Protein AF-A0A8D0FXR1-F1 (afdb_monomer_lite)

Sequence (75 aa):
LPSAHFRLLQESTFSTLEFEIDCSEYKGNNLICTAEYDPLCGSDGRTYGNKCQFCNAVSNQAAIKYCHFPNFGVL

pLDDT: mean 71.62, std 16.8, range [38.56, 90.56]

Organism: NCBI:txid311401

Foldseek 3Di:
DDDDDDDDDDDDPPDPPQPWLDLVVLDDPDRDDDQQADWWDWPVRDIARDSNRQSVVCNVPVRTGTDDDVDDDDD

Secondary structure (DSSP, 8-state):
----------S------------GGG-STT---------EEBTTSPEESSHHHHHHHHHH-TT--B---TT----

Radius of gyration: 16.26 Å; chains: 1; bounding box: 30×34×46 Å

Structure (mmCIF, N/CA/C/O backbone):
data_AF-A0A8D0FXR1-F1
#
_entry.id   AF-A0A8D0FXR1-F1
#
loop_
_atom_site.group_PDB
_atom_site.id
_atom_site.type_symbol
_atom_site.label_atom_id
_atom_site.label_alt_id
_atom_site.label_comp_id
_atom_site.label_asym_id
_atom_site.label_entity_id
_atom_site.label_seq_id
_atom_site.pdbx_PDB_ins_code
_atom_site.Cartn_x
_atom_site.Cartn_y
_atom_site.Cartn_z
_atom_site.occupancy
_atom_site.B_iso_or_equiv
_atom_site.auth_seq_id
_atom_site.auth_comp_id
_atom_site.auth_asym_id
_atom_site.auth_atom_id
_atom_site.pdbx_PDB_model_num
ATOM 1 N N . LEU A 1 1 ? -21.195 -1.856 27.092 1.00 41.78 1 LEU A N 1
ATOM 2 C CA . LEU A 1 1 ? -20.504 -0.708 27.734 1.00 41.78 1 LEU A CA 1
ATOM 3 C C . LEU A 1 1 ? -20.304 -1.049 29.213 1.00 41.78 1 LEU A C 1
ATOM 5 O O . LEU A 1 1 ? -21.195 -1.722 29.718 1.00 41.78 1 LEU A O 1
ATOM 9 N N . PRO A 1 2 ? -19.212 -0.651 29.898 1.00 42.19 2 PRO A N 1
ATOM 10 C CA . PRO A 1 2 ? -18.412 0.552 29.668 1.00 42.19 2 PRO A CA 1
ATOM 11 C C . PRO A 1 2 ? -16.898 0.328 29.480 1.00 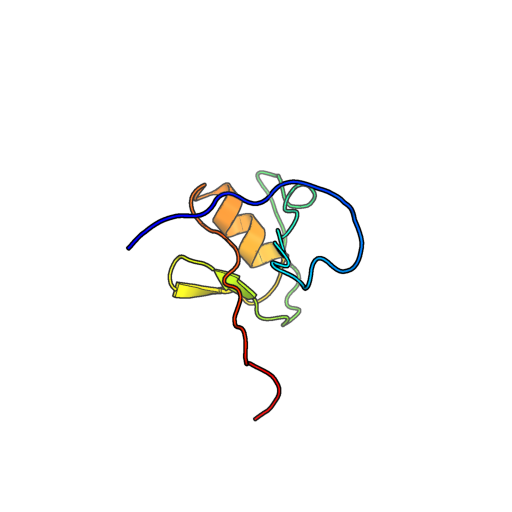42.19 2 PRO A C 1
ATOM 13 O O . PRO A 1 2 ? -16.352 -0.753 29.669 1.00 42.19 2 PRO A O 1
ATOM 16 N N . SER A 1 3 ? -16.281 1.423 29.054 1.00 53.69 3 SER A N 1
ATOM 17 C CA . SER A 1 3 ? -14.896 1.698 28.695 1.00 53.69 3 SER A CA 1
ATOM 18 C C . SER A 1 3 ? -13.886 1.519 29.834 1.00 53.69 3 SER A C 1
ATOM 20 O O . SER A 1 3 ? -14.136 1.977 30.947 1.00 53.69 3 SER A O 1
ATOM 22 N N . ALA A 1 4 ? -12.695 0.993 29.528 1.00 43.50 4 ALA A N 1
ATOM 23 C CA . ALA A 1 4 ? -11.515 1.155 30.376 1.00 43.50 4 ALA A CA 1
ATOM 24 C C . ALA A 1 4 ? -10.251 1.373 29.528 1.00 43.50 4 ALA A C 1
ATOM 26 O O . ALA A 1 4 ? -9.850 0.550 28.711 1.00 43.50 4 ALA A O 1
ATOM 27 N N . HIS A 1 5 ? -9.677 2.549 29.746 1.00 50.84 5 HIS A N 1
ATOM 28 C CA . HIS A 1 5 ? -8.409 3.086 29.275 1.00 50.84 5 HIS A CA 1
ATOM 29 C C . HIS A 1 5 ? -7.257 2.410 30.040 1.00 50.84 5 HIS A C 1
ATOM 31 O O . HIS A 1 5 ? -7.266 2.433 31.270 1.00 50.84 5 HIS A O 1
ATOM 37 N N . PHE A 1 6 ? -6.281 1.812 29.345 1.00 41.53 6 PHE A N 1
ATOM 38 C CA . PHE A 1 6 ? -5.136 1.135 29.971 1.00 41.53 6 PHE A CA 1
ATOM 39 C C . PHE A 1 6 ? -3.798 1.811 29.6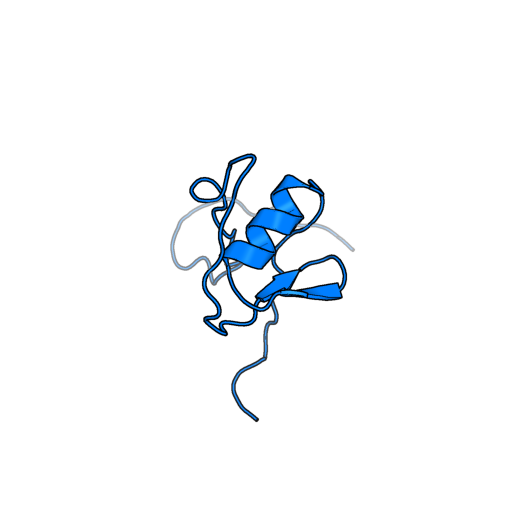17 1.00 41.53 6 PHE A C 1
ATOM 41 O O . PHE A 1 6 ? -3.456 2.003 28.453 1.00 41.53 6 PHE A O 1
ATOM 48 N N . ARG A 1 7 ? -3.058 2.167 30.672 1.00 56.75 7 ARG A N 1
ATOM 49 C CA . ARG A 1 7 ? -1.680 2.690 30.771 1.00 56.75 7 ARG A CA 1
ATOM 50 C C . ARG A 1 7 ? -1.193 2.166 32.139 1.00 56.75 7 ARG A C 1
ATOM 52 O O . ARG A 1 7 ? -1.977 2.253 33.075 1.00 56.75 7 ARG A O 1
ATOM 59 N N . LEU A 1 8 ? -0.009 1.620 32.418 1.00 57.25 8 LEU A N 1
ATOM 60 C CA . LEU A 1 8 ? 1.322 1.479 31.811 1.00 57.25 8 LEU A CA 1
ATOM 61 C C . LEU A 1 8 ? 1.985 0.220 32.439 1.00 57.25 8 LEU A C 1
ATOM 63 O O . LEU A 1 8 ? 1.407 -0.379 33.341 1.00 57.25 8 LEU A O 1
ATOM 67 N N . LEU A 1 9 ? 3.239 -0.052 32.051 1.00 51.00 9 LEU A N 1
ATOM 68 C CA . LEU A 1 9 ? 4.185 -1.082 32.530 1.00 51.00 9 LEU A CA 1
ATOM 69 C C . LEU A 1 9 ? 4.236 -2.341 31.647 1.00 51.00 9 LEU A C 1
ATOM 71 O O . LEU A 1 9 ? 3.754 -3.411 31.991 1.00 51.00 9 LEU A O 1
ATOM 75 N N . GLN A 1 10 ? 4.794 -2.100 30.454 1.00 68.31 10 GLN A N 1
ATOM 76 C CA . GLN A 1 10 ? 5.705 -2.942 29.671 1.00 68.31 10 GLN A CA 1
ATOM 77 C C . GLN A 1 10 ? 5.829 -4.383 30.164 1.00 68.31 10 GLN A C 1
ATOM 79 O O . GLN A 1 10 ? 6.434 -4.572 31.206 1.00 68.31 10 GLN A O 1
ATOM 84 N N . GLU A 1 11 ? 5.241 -5.338 29.429 1.00 63.06 11 GLU A N 1
ATOM 85 C CA . GLU A 1 11 ? 5.848 -6.520 28.778 1.00 63.06 11 GLU A CA 1
ATOM 86 C C . GLU A 1 11 ? 4.717 -7.192 27.954 1.00 63.06 11 GLU A C 1
ATOM 88 O O . GLU A 1 11 ? 3.603 -7.336 28.447 1.00 63.06 11 GLU A O 1
ATOM 93 N N . SER A 1 12 ? 4.940 -7.562 26.686 1.00 51.50 12 SER A N 1
ATOM 94 C CA . SER A 1 12 ? 3.971 -8.250 25.791 1.00 51.50 12 SER A CA 1
ATOM 95 C C . SER A 1 12 ? 2.749 -7.457 25.257 1.00 51.50 12 SER A C 1
ATOM 97 O O . SER A 1 12 ? 1.594 -7.829 25.453 1.00 51.50 12 SER A O 1
ATOM 99 N N . THR A 1 13 ? 2.963 -6.402 24.460 1.00 46.88 13 THR A N 1
ATOM 100 C CA . THR A 1 13 ? 1.905 -5.912 23.550 1.00 46.88 13 THR A CA 1
ATOM 101 C C . THR A 1 13 ? 1.749 -6.903 22.397 1.00 46.88 13 THR A C 1
ATOM 103 O O . THR A 1 13 ? 2.412 -6.790 21.367 1.00 46.88 13 THR A O 1
ATOM 106 N N . PHE A 1 14 ? 0.905 -7.910 22.600 1.00 56.91 14 PHE A N 1
ATOM 107 C CA . PHE A 1 14 ? 0.405 -8.824 21.578 1.00 56.91 14 PHE A CA 1
ATOM 108 C C . PHE A 1 14 ? -0.355 -8.025 20.504 1.00 56.91 14 PHE A C 1
ATOM 110 O O . PHE A 1 14 ? -1.565 -7.837 20.558 1.00 56.91 14 PHE A O 1
ATOM 117 N N . SER A 1 15 ? 0.419 -7.480 19.569 1.00 45.59 15 SER A N 1
ATOM 118 C CA . SER A 1 15 ? 0.120 -7.394 18.147 1.00 45.59 15 SER A CA 1
ATOM 119 C C . SER A 1 15 ? -1.290 -6.940 17.748 1.00 45.59 15 SER A C 1
ATOM 121 O O . SER A 1 15 ? -1.952 -7.604 16.957 1.00 45.59 15 SER A O 1
ATOM 123 N N . THR A 1 16 ? -1.685 -5.713 18.094 1.00 46.50 16 THR A N 1
ATOM 124 C CA . THR A 1 16 ? -2.221 -4.856 17.022 1.00 46.50 16 THR A CA 1
ATOM 125 C C . THR A 1 16 ? -1.025 -4.461 16.167 1.00 46.50 16 THR A C 1
ATOM 127 O O . THR A 1 16 ? -0.469 -3.378 16.324 1.00 46.50 16 THR A O 1
ATOM 130 N N . LEU A 1 17 ? -0.536 -5.401 15.353 1.00 54.78 17 LEU A N 1
ATOM 131 C CA . LEU A 1 17 ? 0.436 -5.095 14.317 1.00 54.78 17 LEU A CA 1
ATOM 132 C C . LEU A 1 17 ? -0.291 -4.150 13.367 1.00 54.78 17 LEU A C 1
ATOM 134 O O . LEU A 1 17 ? -1.037 -4.586 12.492 1.00 54.78 17 LEU A O 1
ATOM 138 N N . GLU A 1 18 ? -0.123 -2.849 13.572 1.00 55.50 18 GLU A N 1
ATOM 139 C CA . GLU A 1 18 ? -0.256 -1.892 12.490 1.00 55.50 18 GLU A CA 1
ATOM 140 C C . GLU A 1 18 ? 0.830 -2.284 11.491 1.00 55.50 18 GLU A C 1
ATOM 142 O O . GLU A 1 18 ? 1.967 -1.824 11.553 1.00 55.50 18 GLU A O 1
ATOM 147 N N . PHE A 1 19 ? 0.503 -3.236 10.615 1.00 64.12 19 PHE A N 1
ATOM 148 C CA . PHE A 1 19 ? 1.291 -3.529 9.430 1.00 64.12 19 PHE A CA 1
ATOM 149 C C . PHE A 1 19 ? 1.047 -2.358 8.476 1.00 64.12 19 PHE A C 1
ATOM 151 O O . PHE A 1 19 ? 0.317 -2.449 7.490 1.00 64.12 19 PHE A O 1
ATOM 158 N N . GLU A 1 20 ? 1.551 -1.190 8.871 1.00 67.81 20 GLU A N 1
ATOM 159 C CA . GLU A 1 20 ? 1.519 -0.003 8.048 1.00 67.81 20 GLU A CA 1
ATOM 160 C C . GLU A 1 20 ? 2.533 -0.232 6.932 1.00 67.81 20 GLU A C 1
ATOM 162 O O . GLU A 1 20 ? 3.735 -0.381 7.157 1.00 67.81 20 GLU A O 1
ATOM 167 N N . ILE A 1 21 ? 2.025 -0.357 5.711 1.00 78.81 21 ILE A N 1
ATOM 168 C CA . ILE A 1 21 ? 2.875 -0.502 4.542 1.00 78.81 21 ILE A CA 1
ATOM 169 C C . ILE A 1 21 ? 3.496 0.858 4.258 1.00 78.81 21 ILE A C 1
ATOM 171 O O . ILE A 1 21 ? 2.805 1.777 3.818 1.00 78.81 21 ILE A O 1
ATOM 175 N N . ASP A 1 22 ? 4.807 0.974 4.479 1.00 83.94 22 ASP A N 1
ATOM 176 C CA . ASP A 1 22 ? 5.528 2.183 4.100 1.00 83.94 22 ASP A CA 1
ATOM 177 C C . ASP A 1 22 ? 5.570 2.308 2.573 1.00 83.94 22 ASP A C 1
ATOM 179 O O . ASP A 1 22 ? 6.180 1.501 1.858 1.00 83.94 22 ASP A O 1
ATOM 183 N N . CYS A 1 23 ? 4.892 3.348 2.100 1.00 85.88 23 CYS A N 1
ATOM 184 C CA . CYS A 1 23 ? 4.834 3.737 0.702 1.00 85.88 23 CYS A CA 1
ATOM 185 C C . CYS A 1 23 ? 5.803 4.873 0.363 1.00 85.88 23 CYS A C 1
ATOM 187 O O . CYS A 1 23 ? 5.710 5.448 -0.720 1.0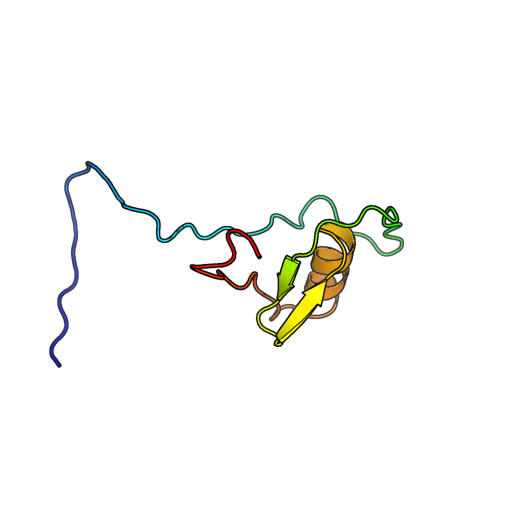0 85.88 23 CYS A O 1
ATOM 189 N N . SER A 1 24 ? 6.724 5.224 1.266 1.00 83.75 24 SER A N 1
ATOM 190 C CA . SER A 1 24 ? 7.636 6.354 1.069 1.00 83.75 24 SER A CA 1
ATOM 191 C C . SER A 1 24 ? 8.585 6.141 -0.109 1.00 83.75 24 SER A C 1
ATOM 193 O O . SER A 1 24 ? 8.900 7.105 -0.803 1.00 83.75 24 SER A O 1
ATOM 195 N N . GLU A 1 25 ? 8.957 4.891 -0.384 1.00 81.56 25 GLU A N 1
ATOM 196 C CA . GLU A 1 25 ? 9.768 4.497 -1.545 1.00 81.56 25 GLU A CA 1
ATOM 197 C C . GLU A 1 25 ? 9.011 4.602 -2.882 1.00 81.56 25 GLU A C 1
ATOM 199 O O . GLU A 1 25 ? 9.611 4.835 -3.927 1.00 81.56 25 GLU A O 1
ATOM 204 N N . TYR A 1 26 ? 7.681 4.497 -2.861 1.00 81.94 26 TYR A N 1
ATOM 205 C CA . TYR A 1 26 ? 6.840 4.427 -4.062 1.00 81.94 26 TYR A CA 1
ATOM 206 C C . TYR A 1 26 ? 6.201 5.777 -4.436 1.00 81.94 26 TYR A C 1
ATOM 208 O O . TYR A 1 26 ? 5.165 5.826 -5.100 1.00 81.94 26 TYR A O 1
ATOM 216 N N . LYS A 1 27 ? 6.806 6.891 -4.009 1.00 73.94 27 LYS A N 1
ATOM 217 C CA . LYS A 1 27 ? 6.341 8.252 -4.314 1.00 73.94 27 LYS A CA 1
ATOM 218 C C . LYS A 1 27 ? 6.948 8.743 -5.630 1.00 73.94 27 LYS A C 1
ATOM 220 O O . LYS A 1 27 ? 8.151 8.972 -5.713 1.00 73.94 27 LYS A O 1
ATOM 225 N N . GLY A 1 28 ? 6.120 8.969 -6.650 1.00 72.69 28 GLY A N 1
ATOM 226 C CA . GLY A 1 28 ? 6.569 9.604 -7.891 1.00 72.69 28 GLY A CA 1
ATOM 227 C C . GLY A 1 28 ? 5.572 9.523 -9.044 1.00 72.69 28 GLY A C 1
ATOM 228 O O . GLY A 1 28 ? 4.742 8.625 -9.111 1.00 72.69 28 GLY A O 1
ATOM 229 N N . ASN A 1 29 ? 5.693 10.458 -9.989 1.00 68.25 29 ASN A N 1
ATOM 230 C CA . ASN A 1 29 ? 4.782 10.619 -11.135 1.00 68.25 29 ASN A CA 1
ATOM 231 C C . ASN A 1 29 ? 4.948 9.521 -12.210 1.00 68.25 29 ASN A C 1
ATOM 233 O O . ASN A 1 29 ? 4.207 9.500 -13.188 1.00 68.25 29 ASN A O 1
ATOM 237 N N . ASN A 1 30 ? 5.959 8.658 -12.068 1.00 72.50 30 ASN A N 1
ATOM 238 C CA . ASN A 1 30 ? 6.330 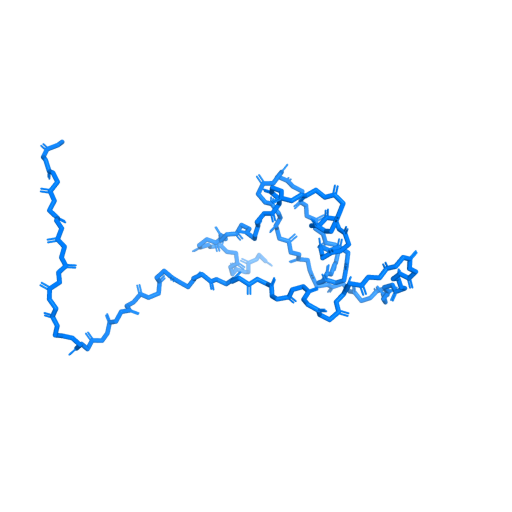7.616 -13.026 1.00 72.50 30 ASN A CA 1
ATOM 239 C C . ASN A 1 30 ? 6.773 6.346 -12.286 1.00 72.50 30 ASN A C 1
ATOM 241 O O . ASN A 1 30 ? 7.910 5.890 -12.413 1.00 72.50 30 ASN A O 1
ATOM 245 N N . LEU A 1 31 ? 5.896 5.832 -11.425 1.00 81.50 31 LEU A N 1
ATOM 246 C CA . LEU A 1 31 ? 6.158 4.606 -10.690 1.00 81.50 31 LEU A CA 1
ATOM 247 C C . LEU A 1 31 ? 6.019 3.397 -11.627 1.00 81.50 31 LEU A C 1
ATOM 249 O O . LEU A 1 31 ? 4.923 3.091 -12.094 1.00 81.50 31 LEU A O 1
ATOM 253 N N . ILE A 1 32 ? 7.127 2.705 -11.893 1.00 84.00 32 ILE A N 1
ATOM 254 C CA . ILE A 1 32 ? 7.129 1.450 -12.652 1.00 84.00 32 ILE A CA 1
ATOM 255 C C . ILE A 1 32 ? 7.158 0.295 -11.652 1.00 84.00 32 ILE A C 1
ATOM 257 O O . ILE A 1 32 ? 8.142 0.108 -10.940 1.00 84.00 32 ILE A O 1
ATOM 261 N N . CYS A 1 33 ? 6.077 -0.482 -11.603 1.00 87.25 33 CYS A N 1
ATOM 262 C CA . CYS A 1 33 ? 5.981 -1.660 -10.747 1.00 87.25 33 CYS A CA 1
ATOM 263 C C . CYS A 1 33 ? 6.461 -2.919 -11.471 1.00 87.25 33 CYS A C 1
ATOM 265 O O . CYS A 1 33 ? 6.188 -3.109 -12.657 1.00 87.25 33 CYS A O 1
ATOM 267 N N . THR A 1 34 ? 7.127 -3.811 -10.738 1.00 87.69 34 THR A N 1
ATOM 268 C CA . THR A 1 34 ? 7.413 -5.166 -11.216 1.00 87.69 34 THR A CA 1
ATOM 269 C C . THR A 1 34 ? 6.118 -5.975 -11.339 1.00 87.69 34 THR A C 1
ATOM 271 O O . THR A 1 34 ? 5.094 -5.650 -10.731 1.00 87.69 34 THR A O 1
ATOM 274 N N . ALA A 1 35 ? 6.164 -7.045 -12.134 1.00 87.88 35 ALA A N 1
ATOM 275 C CA . ALA A 1 35 ? 5.059 -7.993 -12.292 1.00 87.88 35 ALA A CA 1
ATOM 276 C C . ALA A 1 35 ? 5.088 -9.126 -11.245 1.00 87.88 35 ALA A C 1
ATOM 278 O O . ALA A 1 35 ? 4.447 -10.157 -11.436 1.00 87.88 35 ALA A O 1
ATOM 279 N N . GLU A 1 36 ? 5.853 -8.957 -10.163 1.00 89.88 36 GLU A N 1
ATOM 280 C CA . GLU A 1 36 ? 5.865 -9.901 -9.047 1.00 89.88 36 GLU A CA 1
ATOM 281 C C . GLU A 1 36 ? 4.493 -9.927 -8.371 1.00 89.88 36 GLU A C 1
ATOM 283 O O . GLU A 1 36 ? 3.841 -8.884 -8.246 1.00 89.88 36 GLU A O 1
ATOM 288 N N . TYR A 1 37 ? 4.055 -11.121 -7.972 1.00 87.38 37 TYR A N 1
ATOM 289 C CA . TYR A 1 37 ? 2.764 -11.337 -7.337 1.00 87.38 37 TYR A CA 1
ATOM 290 C C . TYR A 1 37 ? 2.947 -11.603 -5.841 1.00 87.38 37 TYR A C 1
ATOM 292 O O . TYR A 1 37 ? 3.327 -12.701 -5.443 1.00 87.38 37 TYR A O 1
ATOM 300 N N . ASP A 1 38 ? 2.651 -10.583 -5.042 1.00 86.19 38 ASP A N 1
ATOM 301 C CA . ASP A 1 38 ? 2.620 -10.597 -3.580 1.00 86.19 38 ASP A CA 1
ATOM 302 C C . ASP A 1 38 ? 1.347 -9.855 -3.118 1.00 86.19 38 ASP A C 1
ATOM 304 O O . ASP A 1 38 ? 1.352 -8.631 -2.941 1.00 86.19 38 ASP A O 1
ATOM 308 N N . PRO A 1 39 ? 0.197 -10.550 -3.070 1.00 87.94 39 PRO A N 1
ATOM 309 C CA . PRO A 1 39 ? -1.097 -9.899 -2.980 1.00 87.94 39 PRO A CA 1
ATOM 310 C C . PRO A 1 39 ? -1.337 -9.234 -1.619 1.00 87.94 39 PRO A C 1
ATOM 312 O O . PRO A 1 39 ? -1.285 -9.871 -0.570 1.00 87.94 39 PRO A O 1
ATOM 315 N N . LEU A 1 40 ? -1.718 -7.957 -1.649 1.00 86.38 40 LEU A N 1
ATOM 316 C CA . LEU A 1 40 ? -2.031 -7.149 -0.469 1.00 86.38 40 LEU A CA 1
ATOM 317 C C . LEU A 1 40 ? -3.499 -6.741 -0.457 1.00 86.38 40 LEU A C 1
ATOM 319 O O . LEU A 1 40 ? -4.071 -6.425 -1.499 1.00 86.38 40 LEU A O 1
ATOM 323 N N . CYS A 1 41 ? -4.106 -6.673 0.7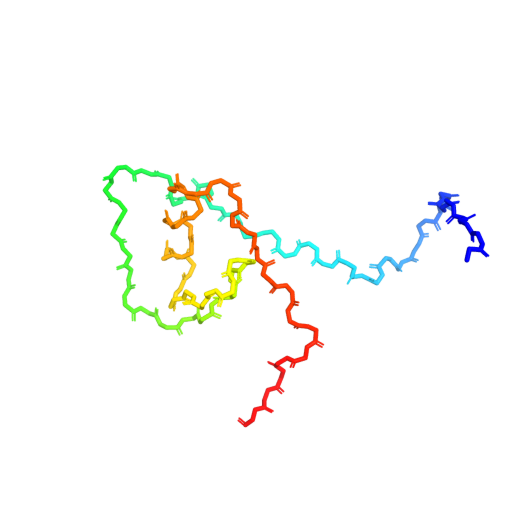24 1.00 86.88 41 CYS A N 1
ATOM 324 C CA . CYS A 1 41 ? -5.461 -6.149 0.869 1.00 86.88 41 CYS A CA 1
ATOM 325 C C . CYS A 1 41 ? -5.458 -4.655 1.172 1.00 86.88 41 CYS A C 1
ATOM 327 O O . CYS A 1 41 ? -4.767 -4.215 2.093 1.00 86.88 41 CYS A O 1
ATOM 329 N N . GLY A 1 42 ? -6.283 -3.897 0.449 1.00 85.38 42 GLY A N 1
ATOM 330 C CA . GLY A 1 42 ? -6.632 -2.523 0.789 1.00 85.38 42 GLY A CA 1
ATOM 331 C C . GLY A 1 42 ? -8.009 -2.402 1.429 1.00 85.38 42 GLY A C 1
ATOM 332 O O . GLY A 1 42 ? -8.950 -3.120 1.094 1.00 85.38 42 GLY A O 1
ATOM 333 N N . SER A 1 43 ? -8.138 -1.468 2.368 1.00 84.62 43 SER A N 1
ATOM 334 C CA . SER A 1 43 ? -9.366 -1.175 3.116 1.00 84.62 43 SER A CA 1
ATOM 335 C C . SER A 1 43 ? -10.526 -0.707 2.233 1.00 84.62 43 SER A C 1
ATOM 337 O O . SER A 1 43 ? -11.646 -0.564 2.714 1.00 84.62 43 SER A O 1
ATOM 339 N N . ASP A 1 44 ? -10.257 -0.461 0.952 1.00 85.06 44 ASP A N 1
ATOM 340 C CA . ASP A 1 44 ? -11.220 -0.249 -0.124 1.00 85.06 44 ASP A CA 1
ATOM 341 C C . ASP A 1 44 ? -11.849 -1.559 -0.644 1.00 85.06 44 ASP A C 1
ATOM 343 O O . ASP A 1 44 ? -12.658 -1.534 -1.572 1.00 85.06 44 ASP A O 1
ATOM 347 N N . GLY A 1 45 ? -11.488 -2.704 -0.056 1.00 86.19 45 GLY A N 1
ATOM 348 C CA . GLY A 1 45 ? -11.974 -4.030 -0.431 1.00 86.19 45 GLY A CA 1
ATOM 349 C C . GLY A 1 45 ? -11.307 -4.596 -1.684 1.00 86.19 45 GLY A C 1
ATOM 350 O O . GLY A 1 45 ? -11.794 -5.585 -2.234 1.00 86.19 45 GLY A O 1
ATOM 351 N N . ARG A 1 46 ? -10.218 -3.979 -2.161 1.00 87.50 46 ARG A N 1
ATOM 352 C CA . ARG A 1 46 ? -9.467 -4.441 -3.333 1.00 87.50 46 ARG A CA 1
ATOM 353 C C . ARG A 1 46 ? -8.215 -5.202 -2.916 1.00 87.50 46 ARG A C 1
ATOM 355 O O . ARG A 1 46 ? -7.572 -4.885 -1.918 1.00 87.50 46 ARG A O 1
ATOM 362 N N . THR A 1 47 ? -7.842 -6.179 -3.735 1.00 88.38 47 THR A N 1
ATOM 363 C CA . THR A 1 47 ? -6.545 -6.854 -3.647 1.00 88.38 47 THR A CA 1
ATOM 364 C C . THR A 1 47 ? -5.591 -6.243 -4.668 1.00 88.38 47 THR A C 1
ATOM 366 O O . THR A 1 47 ? -5.923 -6.126 -5.847 1.00 88.38 47 THR A O 1
ATOM 369 N N . TYR A 1 48 ? -4.406 -5.865 -4.212 1.00 88.62 48 TYR A N 1
ATOM 370 C CA . TYR A 1 48 ? -3.329 -5.290 -5.009 1.00 88.62 48 TYR A CA 1
ATOM 371 C C . TYR A 1 48 ? -2.297 -6.369 -5.290 1.00 88.62 48 TYR A C 1
ATOM 373 O O . TYR A 1 48 ? -1.934 -7.095 -4.374 1.00 88.62 48 TYR A O 1
ATOM 381 N N . GLY A 1 49 ? -1.823 -6.488 -6.532 1.00 88.88 49 GLY A N 1
ATOM 382 C CA . GLY A 1 49 ? -0.944 -7.589 -6.928 1.00 88.88 49 GLY A CA 1
ATOM 383 C C . GLY A 1 49 ? 0.439 -7.559 -6.279 1.00 88.88 49 GLY A C 1
ATOM 384 O O . GLY A 1 49 ? 1.077 -8.598 -6.221 1.00 88.88 49 GLY A O 1
ATOM 385 N N . ASN A 1 50 ? 0.897 -6.394 -5.810 1.00 88.81 50 ASN A N 1
ATOM 386 C CA . ASN A 1 50 ? 2.123 -6.228 -5.027 1.00 88.81 50 ASN A CA 1
ATOM 387 C C . ASN A 1 50 ? 2.146 -4.892 -4.271 1.00 88.81 50 ASN A C 1
ATOM 389 O O . ASN A 1 50 ? 1.294 -4.018 -4.480 1.00 88.81 50 ASN A O 1
ATOM 393 N N . LYS A 1 51 ? 3.171 -4.714 -3.425 1.00 88.00 51 LYS A N 1
ATOM 394 C CA . LYS A 1 51 ? 3.425 -3.490 -2.642 1.00 88.00 51 LYS A CA 1
ATOM 395 C C . LYS A 1 51 ? 3.461 -2.225 -3.495 1.00 88.00 51 LYS A C 1
ATOM 397 O O . LYS A 1 51 ? 2.884 -1.212 -3.109 1.00 88.00 51 LYS A O 1
ATOM 402 N N . CYS A 1 52 ? 4.074 -2.285 -4.674 1.00 90.56 52 CYS A N 1
ATOM 403 C CA . CYS A 1 52 ? 4.157 -1.137 -5.571 1.00 90.56 52 CYS A CA 1
ATOM 404 C C . CYS A 1 52 ? 2.773 -0.720 -6.093 1.00 90.56 52 CYS A C 1
ATOM 406 O O . CYS A 1 52 ? 2.421 0.457 -6.035 1.00 90.56 52 CYS A O 1
ATOM 408 N N . GLN A 1 53 ? 1.948 -1.679 -6.530 1.00 89.56 53 GLN A N 1
ATOM 409 C CA . GLN A 1 53 ? 0.578 -1.405 -6.977 1.00 89.56 53 GLN A CA 1
ATOM 410 C C . GLN A 1 53 ? -0.298 -0.851 -5.846 1.00 89.56 53 GLN A C 1
ATOM 412 O O . GLN A 1 53 ? -1.066 0.084 -6.077 1.00 89.56 53 GLN A O 1
ATOM 417 N N . PHE A 1 54 ? -0.153 -1.390 -4.631 1.00 89.62 54 PHE A N 1
ATOM 418 C CA . PHE A 1 54 ? -0.824 -0.878 -3.436 1.00 89.62 54 PHE A CA 1
ATOM 419 C C . PHE A 1 54 ? -0.434 0.580 -3.168 1.00 89.62 54 PHE A C 1
ATOM 421 O O . PHE A 1 54 ? -1.291 1.457 -3.089 1.00 89.62 54 PHE A O 1
ATOM 428 N N . CYS A 1 55 ? 0.864 0.873 -3.113 1.00 88.81 55 CYS A N 1
ATOM 429 C CA . CYS A 1 55 ? 1.357 2.214 -2.820 1.00 88.81 55 CYS A CA 1
ATOM 430 C C . CYS A 1 55 ? 1.077 3.239 -3.925 1.00 88.81 55 CYS A C 1
ATOM 432 O O . CYS A 1 55 ? 0.863 4.420 -3.633 1.00 88.81 55 CYS A O 1
ATOM 434 N N . ASN A 1 56 ? 1.003 2.798 -5.182 1.00 87.94 56 ASN A N 1
ATOM 435 C CA . ASN A 1 56 ? 0.506 3.629 -6.271 1.00 87.94 56 ASN A CA 1
ATOM 436 C C . ASN A 1 56 ? -0.951 4.044 -6.021 1.00 87.94 56 ASN A C 1
ATOM 438 O O . ASN A 1 56 ? -1.308 5.212 -6.174 1.00 87.94 56 ASN A O 1
ATOM 442 N N . ALA A 1 57 ? -1.798 3.106 -5.593 1.00 86.81 57 ALA A N 1
ATOM 443 C CA . ALA A 1 57 ? -3.191 3.402 -5.285 1.00 86.81 57 ALA A CA 1
ATOM 444 C C . ALA A 1 57 ? -3.328 4.317 -4.062 1.00 86.81 57 ALA A C 1
ATOM 446 O O . ALA A 1 57 ? -4.069 5.293 -4.135 1.00 86.81 57 ALA A O 1
ATOM 447 N N . VAL A 1 58 ? -2.553 4.083 -2.996 1.00 85.81 58 VAL A N 1
ATOM 448 C CA . VAL A 1 58 ? -2.497 4.956 -1.805 1.00 85.81 58 VAL A CA 1
ATOM 449 C C . VAL A 1 58 ? -2.092 6.386 -2.178 1.00 85.81 58 VAL A C 1
ATOM 451 O O . VAL A 1 58 ? -2.677 7.348 -1.683 1.00 85.81 58 VAL A O 1
ATOM 454 N N . SER A 1 59 ? -1.134 6.545 -3.097 1.00 78.50 59 SER A N 1
ATOM 455 C CA . SER A 1 59 ? -0.682 7.865 -3.566 1.00 78.50 59 SER A CA 1
ATOM 456 C C . SER A 1 59 ? -1.761 8.622 -4.350 1.00 78.50 59 SER A C 1
ATOM 458 O O . SER A 1 59 ? -1.788 9.850 -4.329 1.00 78.50 59 SER A O 1
ATOM 460 N N . ASN A 1 60 ? -2.670 7.900 -5.013 1.00 70.50 60 ASN A N 1
ATOM 461 C CA . ASN A 1 60 ? -3.809 8.472 -5.736 1.00 70.50 60 ASN A CA 1
ATOM 462 C C . ASN A 1 60 ? -5.074 8.601 -4.859 1.00 70.50 60 ASN A C 1
ATOM 464 O O . ASN A 1 60 ? -5.978 9.367 -5.191 1.00 70.50 60 ASN A O 1
ATOM 468 N N . GLN A 1 61 ? -5.156 7.860 -3.750 1.00 65.31 61 GLN A N 1
ATOM 469 C CA . GLN A 1 61 ? -6.296 7.807 -2.834 1.00 65.31 61 GLN A CA 1
ATOM 470 C C . GLN A 1 61 ? -5.800 7.698 -1.384 1.00 65.31 61 GLN A C 1
ATOM 472 O O . GLN A 1 61 ? -5.527 6.612 -0.876 1.00 65.31 61 GLN A O 1
ATOM 477 N N . ALA A 1 62 ? -5.761 8.827 -0.674 1.00 67.44 62 ALA A N 1
ATOM 478 C CA . ALA A 1 62 ? -5.222 8.933 0.688 1.00 67.44 62 ALA A CA 1
ATOM 479 C C . ALA A 1 62 ? -5.988 8.140 1.779 1.00 67.44 62 ALA A C 1
ATOM 481 O O . ALA A 1 62 ? -5.642 8.220 2.955 1.00 67.44 62 ALA A O 1
ATOM 482 N N . ALA A 1 63 ? -7.042 7.399 1.420 1.00 79.12 63 ALA A N 1
ATOM 483 C CA . ALA A 1 63 ? -7.885 6.646 2.351 1.00 79.12 63 ALA A CA 1
ATOM 484 C C . ALA A 1 63 ? -7.656 5.122 2.317 1.00 79.12 63 ALA A C 1
ATOM 486 O O . ALA A 1 63 ? -8.304 4.402 3.078 1.00 79.12 63 ALA A O 1
ATOM 487 N N . ILE A 1 64 ? -6.764 4.621 1.455 1.00 85.38 64 ILE A N 1
ATOM 488 C CA . ILE A 1 64 ? -6.473 3.187 1.361 1.00 85.38 64 ILE A CA 1
ATOM 489 C C . ILE A 1 64 ? -5.481 2.810 2.463 1.00 85.38 64 ILE A C 1
ATOM 491 O O . ILE A 1 64 ? -4.365 3.320 2.520 1.00 85.38 64 ILE A O 1
ATOM 495 N N . LYS A 1 65 ? -5.896 1.906 3.346 1.00 84.38 65 LYS A N 1
ATOM 496 C CA . LYS A 1 65 ? -5.079 1.320 4.412 1.00 84.38 65 LYS A CA 1
ATOM 497 C C . LYS A 1 65 ? -4.912 -0.166 4.156 1.00 84.38 65 LYS A C 1
ATOM 499 O O . LYS A 1 65 ? -5.736 -0.771 3.481 1.00 84.38 65 LYS A O 1
ATOM 504 N N . TYR A 1 66 ? -3.877 -0.767 4.718 1.00 80.12 66 TYR A N 1
ATOM 505 C CA . TYR A 1 66 ? -3.733 -2.216 4.674 1.00 80.12 66 TYR A CA 1
ATOM 506 C C . TYR A 1 66 ? -4.883 -2.887 5.447 1.00 80.12 66 TYR A C 1
ATOM 508 O O . TYR A 1 66 ? -5.179 -2.485 6.578 1.00 80.12 66 TYR A O 1
ATOM 516 N N . CYS A 1 67 ? -5.542 -3.898 4.869 1.00 77.38 67 CYS A N 1
ATOM 517 C CA . CYS A 1 67 ? -6.447 -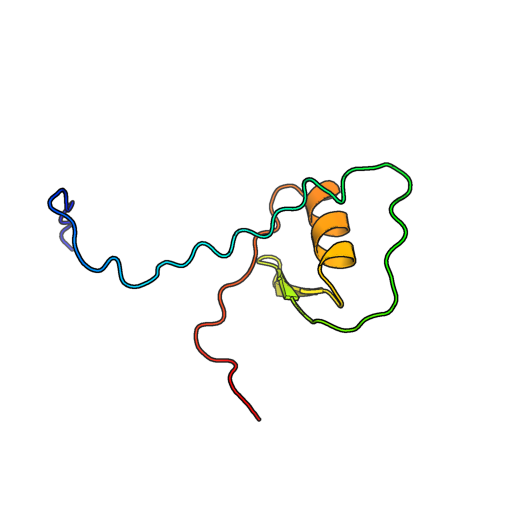4.736 5.656 1.00 77.38 67 CYS A CA 1
ATOM 518 C C . CYS A 1 67 ? -5.625 -5.755 6.425 1.00 77.38 67 CYS A C 1
ATOM 520 O O . CYS A 1 67 ? -4.965 -6.613 5.840 1.00 77.38 67 CYS A O 1
ATOM 522 N N . HIS A 1 68 ? -5.762 -5.743 7.741 1.00 68.62 68 HIS A N 1
ATOM 523 C CA . HIS A 1 68 ? -5.345 -6.882 8.531 1.00 68.62 68 HIS A CA 1
ATOM 524 C C . HIS A 1 68 ? -6.341 -8.028 8.299 1.00 68.62 68 HIS A C 1
ATOM 526 O O . HIS A 1 68 ? -7.489 -7.944 8.734 1.00 68.62 68 HIS A O 1
ATOM 532 N N . PHE A 1 69 ? -5.920 -9.089 7.609 1.00 56.56 69 PHE A N 1
ATOM 533 C CA . PHE A 1 69 ? -6.640 -10.361 7.612 1.00 56.56 69 PHE A CA 1
ATOM 534 C C . PHE A 1 69 ? -6.115 -11.212 8.774 1.00 56.56 69 PHE A C 1
ATOM 536 O O . PHE A 1 69 ? -5.042 -11.799 8.648 1.00 56.56 69 PHE A O 1
ATOM 543 N N . PRO A 1 70 ? -6.845 -11.337 9.898 1.00 50.12 70 PRO A N 1
ATOM 544 C CA . PRO A 1 70 ? -6.390 -12.130 11.038 1.00 50.12 70 PRO A CA 1
ATOM 545 C C . PRO A 1 70 ? -6.399 -13.652 10.790 1.00 50.12 70 PRO A C 1
ATOM 547 O O . PRO A 1 70 ? -6.206 -14.406 11.740 1.00 50.12 70 PRO A O 1
ATOM 550 N N . ASN A 1 71 ? -6.654 -14.134 9.565 1.00 48.84 71 ASN A N 1
ATOM 551 C CA . ASN A 1 71 ? -6.633 -15.561 9.223 1.00 48.84 71 ASN A CA 1
ATOM 552 C C . ASN A 1 71 ? -6.617 -15.799 7.696 1.00 48.84 71 ASN A C 1
ATOM 554 O O . ASN A 1 71 ? -7.615 -16.201 7.111 1.00 48.84 71 ASN A O 1
ATOM 558 N N . PHE A 1 72 ? -5.492 -15.556 7.025 1.00 47.16 72 PHE A N 1
ATOM 559 C CA . PHE A 1 72 ? -5.231 -16.204 5.730 1.00 47.16 72 PHE A CA 1
ATOM 560 C C . PHE A 1 72 ? -3.858 -16.874 5.762 1.00 47.16 72 PHE A C 1
ATOM 562 O O . PHE A 1 72 ? -2.949 -16.577 4.997 1.00 47.16 72 PHE A O 1
ATOM 569 N N . GLY A 1 73 ? -3.716 -17.794 6.715 1.00 46.06 73 GLY A N 1
ATOM 570 C CA . GLY A 1 73 ? -2.864 -18.947 6.503 1.00 46.06 73 GLY A CA 1
ATOM 571 C C . GLY A 1 73 ? -3.656 -19.950 5.674 1.00 46.06 73 GLY A C 1
ATOM 572 O O . GLY A 1 73 ? -4.708 -20.388 6.118 1.00 46.06 73 GLY A O 1
ATOM 573 N N . VAL A 1 74 ? -3.108 -20.301 4.513 1.00 41.03 74 VAL A N 1
ATOM 574 C CA . VAL A 1 74 ? -3.250 -21.605 3.849 1.00 41.03 74 VAL A CA 1
ATOM 575 C C . VAL A 1 74 ? -4.674 -22.085 3.498 1.00 41.03 74 VAL A C 1
ATOM 577 O O . VAL A 1 74 ? -5.434 -22.554 4.342 1.00 41.03 74 VAL A O 1
ATOM 580 N N . LEU A 1 75 ? -4.983 -22.080 2.198 1.00 38.56 75 LEU A N 1
ATOM 581 C CA . LEU A 1 75 ? -5.789 -23.138 1.579 1.00 38.56 75 LEU A CA 1
ATOM 582 C C . LEU A 1 75 ? -4.867 -24.001 0.721 1.00 38.56 75 LEU A C 1
ATOM 584 O O . LEU A 1 75 ? -3.981 -23.407 0.064 1.00 38.56 75 LEU A O 1
#

InterPro domains:
  IPR001239 Proteinase inhibitor I1, Kazal-type, metazoa [PR00290] (33-43)
  IPR001239 Proteinase inhibitor I1, Kazal-type, metazoa [PR00290] (44-55)
  IPR002350 Kazal domain [PF00050] (23-61)
  IPR002350 Kazal domain [PS00282] (33-55)
  IPR002350 Kazal domain [PS51465] (17-69)
  IPR002350 Kazal domain [SM00280] (22-67)
  IPR036058 Kazal domain superfamily [SSF100895] (19-61)
  IPR050159 Kazal-type Serine Protease Inhibitor [PTHR47499] (14-68)

=== Feature glossary ===
Key to the feature types in this record:

pLDDT. pLDDT is the predicted lDDT-Cα score: AlphaFold's confidence that the local environment of each residue (all inter-atomic distances within 15 Å) is correctly placed. It is a per-residue number between 0 and 100, with higher meaning more reliable.

Radius of gyration, Cα contacts, bounding box. The geometric summary reports three shape descriptors. Rg (radius of gyration) measures how spread out the Cα atoms are about their centre of mass; compact globular proteins have small Rg, elongated or unfolded ones large. Cα contacts (<8 Å, |i−j|>4) count long-range residue pairs in spatial proximity — high for tightly packed folds, near zero for rods or random coil. The bounding-box extents give the protein's footprint along x, y, z in Å.

Backbone torsions (φ/ψ). Backbone dihedral angles. Every residue except chain termini has a φ (preceding-C → N → Cα → C) and a ψ (N → Cα → C → next-N). They are reported in degrees following the IUPAC sign convention. Secondary structure is essentially a statement about which (φ, ψ) basin each residue occupies.

Contact-map, Ramachandran, and PAE plots. Plot images: a contact map (which residues are close in 3D, as an N×N binary image), a Ramachandran scatter (backbone torsion angles, revealing secondary-structure composition at a glance), and — for AlphaFold structures — a PAE heatmap (pairwise prediction confidence).

Predicted aligned error. Predicted Aligned Error (PAE) is an AlphaFold confidence matrix: entry (i, j) is the expected error in the position of residue j, in ångströms, when the prediction is superimposed on the true structure at residue i. Low PAE within a block of residues means that block is internally rigid and well-predicted; high PAE between two blocks means their relative placement is uncertain even if each block individually is confident.

Secondary structure (3-state, P-SEA). Three-state secondary structure (P-SEA) collapses the eight DSSP classes into helix (a), strand (b), and coil (c). P-SEA assigns these from Cα geometry alone — distances and angles — without requiring backbone oxygens, so it works on any Cα trace.

Solvent-accessible surface area. Solvent-accessible surface area (SASA) is the area in Å² traced out by the centre of a 1.4 Å probe sphere (a water molecule) rolled over the protein's van der Waals surface (Shrake–Rupley / Lee–Richards construction). Buried residues have near-zero SASA; fully exposed residues can exceed 200 Å². The total SASA scales roughly with the number of surface residues.

Foldseek 3Di. The Foldseek 3Di string encodes local tertiary geometry as a 20-letter alphabet — one character per residue — derived from the relative positions of nearby Cα atoms. Unlike the amino-acid sequence, 3Di is a direct function of the 3D structure, so two proteins with the same fold have similar 3Di strings even at low sequence identity.

B-factor. For experimental (PDB) structures, the B-factor (temperature factor) quantifies the positional spread of each atom in the crystal — a combination of thermal vibration and static disorder — in units of Å². High B-factors mark flexible loops or poorly resolved regions; low B-factors mark the rigid, well-ordered core.

mmCIF coordinates. The mmCIF block holds the 3D Cartesian coordinates of each backbone atom (N, Cα, C, O) in ångströms. mmCIF is the PDB's canonical archive format — a tagged-loop text representation of the atomic model.

InterPro / GO / CATH / organism. Functional annotations link the protein to curated databases. InterPro entries identify conserved domains and families by matching the sequence against member-database signatures (Pfam, PROSITE, CDD, …). Gene Ontology (GO) terms describe molecular function, biological process, and cellular component in a controlled vocabulary. CATH places the structure in a hierarchical fold classification (Class/Architecture/Topology/Homologous-superfamily). The organism is the source species.

Rendered structure images. Structure images are PyMOL renders from six orthogonal camera directions. Cartoon representation draws helices as coils and strands as arrows; sticks shows the backbone as bonds; surface shows the solvent-excluded envelope. Rainbow coloring maps sequence position to hue (blue→red, N→C); chain coloring assigns a distinct color per polypeptide.

Sequence. This is the polypeptide sequence — one letter per residue, N-terminus first. Length ranges from a few dozen residues for small domains to over a thousand for large multi-domain proteins.

Secondary structure (8-state, DSSP). The SS8 string is DSSP's per-residue secondary-structure call. α-helix (H) means an i→i+4 H-bond ladder; β-strand (E) means the residue participates in a β-sheet; 3₁₀ (G) and π (I) are tighter and wider helices; T/S are turns/bends; '-' is loop.

Nearest PDB structures. Structural nearest neighbors (via Foldseek easy-search vs the PDB). Reported per hit: target PDB id, E-value, and alignment TM-score. A TM-score above ~0.5 is the conventional threshold for 'same fold'.